Protein AF-A0A0T5ZJS7-F1 (afdb_monomer)

pLDDT: mean 77.64, std 14.44, range [42.09, 94.62]

Foldseek 3Di:
DLLVCCVVFLVHKDKDKWFKAWDPDQDQPPDDDQRPWQKPVRLLGSRHRFIWTAHPPDDVVVGIDTAGEDPVPVPPDHVCQYDDPVQGFIKIWIWGAQPVRLCVMDTDDDPVPDDGDDRVVSSSSSSSGIYTHDIDGPGGD

Radius of gyration: 15.37 Å; Cα contacts (8 Å, |Δi|>4): 274; chains: 1; bounding box: 38×27×43 Å

Solvent-accessible surface area (backbone atoms only — not comparable to full-atom values): 8070 Å² total; per-residue (Å²): 111,49,64,58,48,24,75,74,38,35,90,43,80,47,75,49,70,27,29,34,26,34,65,97,51,81,55,51,67,92,62,81,86,66,78,83,48,54,34,36,60,62,74,70,29,68,72,37,74,47,45,28,38,24,57,77,86,58,60,68,76,87,51,51,46,73,40,35,61,38,73,89,59,62,80,81,58,62,88,80,29,57,55,59,86,92,63,38,30,32,2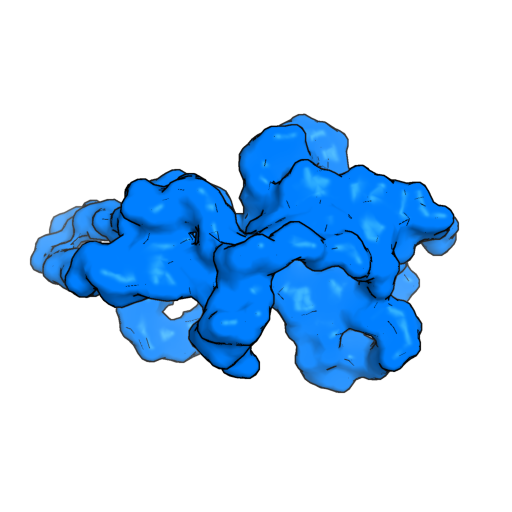5,38,36,32,27,25,26,44,45,78,68,19,78,67,28,35,62,45,75,54,95,86,70,60,81,59,75,58,61,71,58,41,22,51,55,46,19,30,39,40,32,34,73,46,79,41,84,72,46,79,130

Nearest PDB structures (foldseek):
  3fm2-assembly1_A  TM=1.576E-01  e=4.124E+00  Trichormus variabilis ATCC 29413

Mean predicted aligned error: 8.03 Å

Structure (mmCIF, N/CA/C/O backbone):
data_AF-A0A0T5ZJS7-F1
#
_entry.id   AF-A0A0T5ZJS7-F1
#
loop_
_atom_site.group_PDB
_atom_site.id
_atom_site.type_symbol
_atom_site.label_atom_id
_atom_site.label_alt_id
_atom_site.label_comp_id
_atom_site.label_asym_id
_atom_site.label_entity_id
_atom_site.label_seq_id
_atom_site.pdbx_PDB_ins_code
_atom_site.Cartn_x
_atom_site.Cartn_y
_atom_site.Cartn_z
_atom_site.occupancy
_atom_site.B_iso_or_equiv
_atom_site.auth_seq_id
_atom_site.auth_comp_id
_atom_site.auth_asym_id
_atom_site.auth_atom_id
_atom_site.pdbx_PDB_model_num
ATOM 1 N N . ASP A 1 1 ? -8.955 8.144 -8.760 1.00 75.81 1 ASP A N 1
ATOM 2 C CA . ASP A 1 1 ? -9.884 7.997 -7.622 1.00 75.81 1 ASP A CA 1
ATOM 3 C C . ASP A 1 1 ? -9.682 6.609 -7.009 1.00 75.81 1 ASP A C 1
ATOM 5 O O . ASP A 1 1 ? -9.863 5.628 -7.730 1.00 75.81 1 ASP A O 1
ATOM 9 N N . PRO A 1 2 ? -9.259 6.509 -5.737 1.00 78.62 2 PRO A N 1
ATOM 10 C CA . PRO A 1 2 ? -9.005 5.232 -5.066 1.00 78.62 2 PRO A CA 1
ATOM 11 C C . PRO A 1 2 ? -10.271 4.385 -4.842 1.00 78.62 2 PRO A C 1
ATOM 13 O O . PRO A 1 2 ? -10.197 3.160 -4.879 1.00 78.62 2 PRO A O 1
ATOM 16 N N . HIS A 1 3 ? -11.453 4.992 -4.682 1.00 84.31 3 HIS A N 1
ATOM 17 C CA . HIS A 1 3 ? -12.703 4.238 -4.541 1.00 84.31 3 HIS A CA 1
ATOM 18 C C . HIS A 1 3 ? -13.140 3.613 -5.866 1.00 84.31 3 HIS A C 1
ATOM 20 O O . HIS A 1 3 ? -13.641 2.488 -5.882 1.00 84.31 3 HIS A O 1
ATOM 26 N N . LEU A 1 4 ? -12.912 4.311 -6.983 1.00 86.88 4 LEU A N 1
ATOM 27 C CA . LEU A 1 4 ? -13.129 3.738 -8.312 1.00 86.88 4 LEU A CA 1
ATOM 28 C C . LEU A 1 4 ? -12.169 2.568 -8.563 1.00 86.88 4 LEU A C 1
ATOM 30 O O . LEU A 1 4 ? -12.593 1.521 -9.045 1.00 86.88 4 LEU A O 1
ATOM 34 N N . ALA A 1 5 ? -10.894 2.718 -8.192 1.00 85.88 5 ALA A N 1
ATOM 35 C CA . ALA A 1 5 ? -9.909 1.649 -8.320 1.00 85.88 5 ALA A CA 1
ATOM 36 C C . ALA A 1 5 ? -10.280 0.418 -7.474 1.00 85.88 5 ALA A C 1
ATOM 38 O O . ALA A 1 5 ? -10.218 -0.699 -7.982 1.00 85.88 5 ALA A O 1
ATOM 39 N N . LEU A 1 6 ? -10.758 0.621 -6.241 1.00 89.19 6 LEU A N 1
ATOM 40 C CA . LEU A 1 6 ? -11.313 -0.439 -5.395 1.00 89.19 6 LEU A CA 1
ATOM 41 C C . LEU A 1 6 ? -12.515 -1.132 -6.050 1.00 89.19 6 LEU A C 1
ATOM 43 O O . LEU A 1 6 ? -12.579 -2.358 -6.064 1.00 89.19 6 LEU A O 1
ATOM 47 N N . ALA A 1 7 ? -13.466 -0.374 -6.597 1.00 91.88 7 ALA A N 1
ATOM 48 C CA . ALA A 1 7 ? -14.650 -0.950 -7.232 1.00 91.88 7 ALA A CA 1
ATOM 49 C C . ALA A 1 7 ? -14.299 -1.803 -8.465 1.00 91.88 7 ALA A C 1
ATOM 51 O O . ALA A 1 7 ? -14.938 -2.827 -8.699 1.00 91.88 7 ALA A O 1
ATOM 52 N N . CYS A 1 8 ? -13.284 -1.398 -9.233 1.00 91.62 8 CYS A N 1
ATOM 53 C CA . CYS A 1 8 ? -12.851 -2.114 -10.433 1.00 91.62 8 CYS A CA 1
ATOM 54 C C . CYS A 1 8 ? -11.921 -3.299 -10.129 1.00 91.62 8 CYS A C 1
ATOM 56 O O . CYS A 1 8 ? -12.055 -4.346 -10.755 1.00 91.62 8 CYS A O 1
ATOM 58 N N . ASN A 1 9 ? -10.987 -3.138 -9.185 1.00 92.50 9 ASN A N 1
ATOM 59 C CA . ASN A 1 9 ? -9.849 -4.047 -8.996 1.00 92.50 9 ASN A CA 1
ATOM 60 C C . ASN A 1 9 ? -9.762 -4.668 -7.592 1.00 92.50 9 ASN A C 1
ATOM 62 O O . ASN A 1 9 ? -8.831 -5.415 -7.319 1.00 92.50 9 ASN A O 1
ATOM 66 N N . GLY A 1 10 ? -10.718 -4.418 -6.693 1.00 89.88 10 GLY A N 1
ATOM 67 C CA . GLY A 1 10 ? -10.699 -4.920 -5.307 1.00 89.88 10 GLY A CA 1
ATOM 68 C C . GLY A 1 10 ? -10.738 -6.443 -5.141 1.00 89.88 10 GLY A C 1
ATOM 69 O O . GLY A 1 10 ? -10.697 -6.944 -4.026 1.00 89.88 10 GLY A O 1
ATOM 70 N N . HIS A 1 11 ? -10.854 -7.201 -6.227 1.00 89.38 11 HIS A N 1
ATOM 71 C CA . HIS A 1 11 ? -10.859 -8.665 -6.211 1.00 89.38 11 HIS A CA 1
ATOM 72 C C . HIS A 1 11 ? -9.657 -9.267 -6.940 1.00 89.38 11 HIS A C 1
ATOM 74 O O . HIS A 1 11 ? -9.651 -10.467 -7.211 1.00 89.38 11 HIS A O 1
ATOM 80 N N . GLN A 1 12 ? -8.681 -8.440 -7.311 1.00 92.81 12 GLN A N 1
ATOM 81 C CA . GLN A 1 12 ? -7.547 -8.840 -8.126 1.00 92.81 12 GLN A CA 1
ATOM 82 C C . GLN A 1 12 ? -6.243 -8.441 -7.452 1.00 92.81 12 GLN A C 1
ATOM 84 O O . GLN A 1 12 ? -6.090 -7.324 -6.957 1.00 92.81 12 GLN A O 1
ATOM 89 N N . GLU A 1 13 ? -5.298 -9.369 -7.490 1.00 94.38 13 GLU A N 1
ATOM 90 C CA . GLU A 1 13 ? -3.894 -9.066 -7.282 1.00 94.38 13 GLU A CA 1
ATOM 91 C C . GLU A 1 13 ? -3.314 -8.538 -8.600 1.00 94.38 13 GLU A C 1
ATOM 93 O O . GLU A 1 13 ? -3.619 -9.047 -9.682 1.00 94.38 13 GLU A O 1
ATOM 98 N N . ILE A 1 14 ? -2.533 -7.468 -8.507 1.00 93.44 14 ILE A N 1
ATOM 99 C CA . ILE A 1 14 ? -1.962 -6.742 -9.635 1.00 93.44 14 ILE A CA 1
ATOM 100 C C . ILE A 1 14 ? -0.445 -6.801 -9.506 1.00 93.44 14 ILE A C 1
ATOM 102 O O . ILE A 1 14 ? 0.111 -6.375 -8.492 1.00 93.44 14 ILE A O 1
ATOM 106 N N . THR A 1 15 ? 0.208 -7.266 -10.568 1.00 92.94 15 THR A N 1
ATOM 107 C CA . THR A 1 15 ? 1.662 -7.199 -10.728 1.00 92.94 15 THR A CA 1
ATOM 108 C C . THR A 1 15 ? 2.006 -6.141 -11.769 1.00 92.94 15 THR A C 1
ATOM 110 O O . THR A 1 15 ? 1.415 -6.119 -12.851 1.00 92.94 15 THR A O 1
ATOM 113 N N . LEU A 1 16 ? 2.943 -5.252 -11.445 1.00 90.06 16 LEU A N 1
ATOM 114 C CA . LEU A 1 16 ? 3.396 -4.196 -12.348 1.00 90.06 16 LEU A CA 1
ATOM 115 C C . LEU A 1 16 ? 4.877 -3.883 -12.143 1.00 90.06 16 LEU A C 1
ATOM 117 O O . LEU A 1 16 ? 5.393 -3.971 -11.031 1.00 90.06 16 LEU A O 1
ATOM 121 N N . THR A 1 17 ? 5.544 -3.472 -13.219 1.00 90.38 17 THR A N 1
ATOM 122 C CA . THR A 1 17 ? 6.894 -2.907 -13.157 1.00 90.38 17 THR A CA 1
ATOM 123 C C . THR A 1 17 ? 6.798 -1.388 -13.052 1.00 90.38 17 THR A C 1
ATOM 125 O O . THR A 1 17 ? 6.125 -0.747 -13.861 1.00 90.38 17 THR A O 1
ATOM 128 N N . ALA A 1 18 ? 7.452 -0.810 -12.052 1.00 88.50 18 ALA A N 1
ATOM 129 C CA . ALA A 1 18 ? 7.425 0.619 -11.759 1.00 88.50 18 ALA A CA 1
ATOM 130 C C . ALA A 1 18 ? 8.733 1.058 -11.102 1.00 88.50 18 ALA A C 1
ATOM 132 O O . ALA A 1 18 ? 9.529 0.231 -10.658 1.00 88.50 18 ALA A O 1
ATOM 133 N N . ARG A 1 19 ? 8.944 2.370 -11.008 1.00 86.69 19 ARG A N 1
ATOM 134 C CA . ARG A 1 19 ? 9.978 2.907 -10.123 1.00 86.69 19 ARG A CA 1
ATOM 135 C C . ARG A 1 19 ? 9.394 3.089 -8.732 1.00 86.69 19 ARG A C 1
ATOM 137 O O . ARG A 1 19 ? 8.312 3.661 -8.598 1.00 86.69 19 ARG A O 1
ATOM 144 N N . LEU A 1 20 ? 10.112 2.604 -7.729 1.00 85.62 20 LEU A N 1
ATOM 145 C CA . LEU A 1 20 ? 9.783 2.723 -6.317 1.00 85.62 20 LEU A CA 1
ATOM 146 C C . LEU A 1 20 ? 10.762 3.680 -5.654 1.00 85.62 20 LEU A C 1
ATOM 148 O O . LEU A 1 20 ? 11.976 3.489 -5.734 1.00 85.62 20 LEU A O 1
ATOM 152 N N . GLY A 1 21 ? 10.214 4.657 -4.947 1.00 81.12 21 GLY A N 1
ATOM 153 C CA . GLY A 1 21 ? 10.994 5.501 -4.061 1.00 81.12 21 GLY A CA 1
ATOM 154 C C . GLY A 1 21 ? 10.190 5.965 -2.863 1.00 81.12 21 GLY A C 1
ATOM 155 O O . GLY A 1 21 ? 8.966 5.827 -2.811 1.00 81.12 21 GLY A O 1
ATOM 156 N N . VAL A 1 22 ? 10.897 6.492 -1.874 1.00 75.94 22 VAL A N 1
ATOM 157 C CA . VAL A 1 22 ? 10.302 7.131 -0.702 1.00 75.94 22 VAL A CA 1
ATOM 158 C C . VAL A 1 22 ? 10.588 8.620 -0.817 1.00 75.94 22 VAL A C 1
ATOM 160 O O . VAL A 1 22 ? 11.745 9.009 -0.932 1.00 75.94 22 VAL A O 1
ATOM 163 N N . ASP A 1 23 ? 9.536 9.435 -0.836 1.00 66.25 23 ASP A N 1
ATOM 164 C CA . ASP A 1 23 ? 9.688 10.889 -0.784 1.00 66.25 23 ASP A CA 1
ATOM 165 C C . ASP A 1 23 ? 10.193 11.291 0.612 1.00 66.25 23 ASP A C 1
ATOM 167 O O . ASP A 1 23 ? 9.701 10.778 1.626 1.00 66.25 23 ASP A O 1
ATOM 171 N N . ASP A 1 24 ? 11.182 12.182 0.667 1.00 55.38 24 ASP A N 1
ATOM 172 C CA . ASP A 1 24 ? 11.798 12.643 1.912 1.00 55.38 24 ASP A CA 1
ATOM 173 C C . ASP A 1 24 ? 10.851 13.628 2.616 1.00 55.38 24 ASP A C 1
ATOM 175 O O . ASP A 1 24 ? 10.960 14.851 2.522 1.00 55.38 24 ASP A O 1
ATOM 179 N N . GLY A 1 25 ? 9.878 13.088 3.349 1.00 55.69 25 GLY A N 1
ATOM 180 C CA . GLY A 1 25 ? 8.955 13.883 4.146 1.00 55.69 25 GLY A CA 1
ATOM 181 C C . GLY A 1 25 ? 7.837 13.062 4.773 1.00 55.69 25 GLY A C 1
ATOM 182 O O . GLY A 1 25 ? 7.352 12.080 4.212 1.00 55.69 25 GLY A O 1
ATOM 183 N N . LEU A 1 26 ? 7.383 13.481 5.956 1.00 55.72 26 LEU A N 1
ATOM 184 C CA . LEU A 1 26 ? 6.110 13.011 6.491 1.00 55.72 26 LEU A CA 1
ATOM 185 C C . LEU A 1 26 ? 4.998 13.620 5.627 1.00 55.72 26 LEU A C 1
ATOM 187 O O . LEU A 1 26 ? 4.670 14.796 5.776 1.00 55.72 26 LEU A O 1
ATOM 191 N N . VAL A 1 27 ? 4.446 12.840 4.699 1.00 59.97 27 VAL A N 1
ATOM 192 C CA . VAL A 1 27 ? 3.392 13.329 3.808 1.00 59.97 27 VAL A CA 1
ATOM 193 C C . VAL A 1 27 ? 2.031 12.958 4.370 1.00 59.97 27 VAL A C 1
ATOM 195 O O . VAL A 1 27 ? 1.525 11.859 4.151 1.00 59.97 27 VAL A O 1
ATOM 198 N N . CYS A 1 28 ? 1.416 13.903 5.072 1.00 61.72 28 CYS A N 1
ATOM 199 C CA . CYS A 1 28 ? 0.047 13.766 5.557 1.00 61.72 28 CYS A CA 1
ATOM 200 C C . CYS A 1 28 ? -0.860 14.533 4.581 1.00 61.72 28 CYS A C 1
ATOM 202 O O . CYS A 1 28 ? -0.583 15.694 4.291 1.00 61.72 28 CYS A O 1
ATOM 204 N N . PRO A 1 29 ? -1.892 13.908 3.986 1.00 56.66 29 PRO A N 1
ATOM 205 C CA . PRO A 1 29 ? -2.707 14.569 2.970 1.00 56.66 29 PRO A CA 1
ATOM 206 C C . PRO A 1 29 ? -3.404 15.804 3.552 1.00 56.66 29 PRO A C 1
ATOM 208 O O . PRO A 1 29 ? -4.265 15.640 4.403 1.00 56.66 29 PRO A O 1
ATOM 211 N N . ASP A 1 30 ? -3.117 17.008 3.043 1.00 48.53 30 ASP A N 1
ATOM 212 C CA . ASP A 1 30 ? -3.622 18.313 3.537 1.00 48.53 30 ASP A CA 1
ATOM 213 C C . ASP A 1 30 ? -5.160 18.468 3.576 1.00 48.53 30 ASP A C 1
ATOM 215 O O . ASP A 1 30 ? -5.692 19.505 3.974 1.00 48.53 30 ASP A O 1
ATOM 219 N N . SER A 1 31 ? -5.908 17.459 3.126 1.00 42.59 31 SER A N 1
ATOM 220 C CA . SER A 1 31 ? -7.365 17.485 3.039 1.00 42.59 31 SER A CA 1
ATOM 221 C C . SER A 1 31 ? -8.016 16.846 4.279 1.00 42.59 31 SER A C 1
ATOM 223 O O . SER A 1 31 ? -7.938 15.625 4.449 1.00 42.59 31 SER A O 1
ATOM 225 N N . PRO A 1 32 ? -8.711 17.622 5.136 1.00 42.09 32 PRO A N 1
ATOM 226 C CA . PRO A 1 32 ? -9.545 17.072 6.208 1.00 42.09 32 PRO A CA 1
ATOM 227 C C . PRO A 1 32 ? -10.668 16.189 5.623 1.00 42.09 32 PRO A C 1
ATOM 229 O O . PRO A 1 32 ? -11.113 16.450 4.501 1.00 42.09 32 PRO A O 1
ATOM 232 N N . PRO A 1 33 ? -11.148 15.148 6.347 1.00 46.22 33 PRO A N 1
ATOM 233 C CA . PRO A 1 33 ? -11.278 15.105 7.812 1.00 46.22 33 PRO A CA 1
ATOM 234 C C . PRO A 1 33 ? -10.489 13.992 8.534 1.00 46.22 33 PRO A C 1
ATOM 236 O O . PRO A 1 33 ? -10.726 13.751 9.714 1.00 46.22 33 PRO A O 1
ATOM 239 N N . LEU A 1 34 ? -9.594 13.272 7.853 1.00 51.97 34 LEU A N 1
ATOM 240 C CA . LEU A 1 34 ? -8.996 12.038 8.395 1.00 51.97 34 LEU A CA 1
ATOM 241 C C . LEU A 1 34 ? -7.589 12.203 8.997 1.00 51.97 34 LEU A C 1
ATOM 243 O O . LEU A 1 34 ? -7.048 11.229 9.511 1.00 51.97 34 LEU A O 1
ATOM 247 N N . LEU A 1 35 ? -7.027 13.415 8.951 1.00 53.88 35 LEU A N 1
ATOM 248 C CA . LEU A 1 35 ? -5.658 13.742 9.376 1.00 53.88 35 LEU A CA 1
ATOM 249 C C . LEU A 1 35 ? -5.381 13.600 10.880 1.00 53.88 35 LEU A C 1
ATOM 251 O O . LEU A 1 35 ? -4.220 13.539 11.263 1.00 53.88 35 LEU A O 1
ATOM 255 N N . LEU A 1 36 ? -6.413 13.589 11.724 1.00 59.56 36 LEU A N 1
ATOM 256 C CA . LEU A 1 36 ? -6.236 13.578 13.181 1.00 59.56 36 LEU A CA 1
ATOM 257 C C . LEU A 1 36 ? -6.262 12.180 13.792 1.00 59.56 36 LEU A C 1
ATOM 259 O O . LEU A 1 36 ? -6.044 12.044 14.986 1.00 59.56 36 LEU A O 1
ATOM 263 N N . TRP A 1 37 ? -6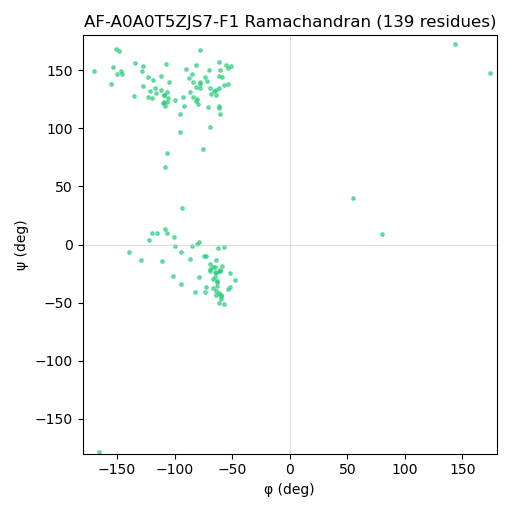.558 11.149 13.004 1.00 73.44 37 TRP A N 1
ATOM 264 C CA . TRP A 1 37 ? -6.854 9.834 13.550 1.00 73.44 37 TRP A CA 1
ATOM 265 C C . TRP A 1 37 ? -5.702 8.877 13.308 1.00 73.44 37 TRP A C 1
ATOM 267 O O . TRP A 1 37 ? -5.350 8.605 12.165 1.00 73.44 37 TRP A O 1
ATOM 277 N N . THR A 1 38 ? -5.164 8.304 14.379 1.00 81.12 38 THR A N 1
ATOM 278 C CA . THR A 1 38 ? -4.275 7.143 14.266 1.00 81.12 38 THR A CA 1
ATOM 279 C C . THR A 1 38 ? -5.097 5.908 13.884 1.00 81.12 38 THR A C 1
ATOM 281 O O . THR A 1 38 ? -6.183 5.698 14.428 1.00 81.12 38 THR A O 1
ATOM 284 N N . TYR A 1 39 ? -4.592 5.037 13.007 1.00 85.25 39 TYR A N 1
ATOM 285 C CA . TYR A 1 39 ? -5.315 3.824 12.591 1.00 85.25 39 TYR A CA 1
ATOM 286 C C . TYR A 1 39 ? -4.707 2.549 13.180 1.00 85.25 39 TYR A C 1
ATOM 288 O O . TYR A 1 39 ? -3.531 2.482 13.533 1.00 85.25 39 TYR A O 1
ATOM 296 N N . GLU A 1 40 ? -5.528 1.507 13.289 1.00 88.12 40 GLU A N 1
ATOM 297 C CA . GLU A 1 40 ? -5.075 0.139 13.500 1.00 88.12 40 GLU A CA 1
ATOM 298 C C . GLU A 1 40 ? -5.550 -0.777 12.370 1.00 88.12 40 GLU A C 1
ATOM 300 O O . GLU A 1 40 ? -6.749 -0.773 12.096 1.00 88.12 40 GLU A O 1
ATOM 305 N N . PRO A 1 41 ? -4.668 -1.614 11.791 1.00 87.56 41 PRO A N 1
ATOM 306 C CA . PRO A 1 41 ? -3.239 -1.683 12.105 1.00 87.56 41 PRO A CA 1
ATOM 307 C C . PRO A 1 41 ? -2.481 -0.431 11.616 1.00 87.56 41 PRO A C 1
ATOM 309 O O . PRO A 1 41 ? -2.894 0.217 10.659 1.00 87.56 41 PRO A O 1
ATOM 312 N N . SER A 1 42 ? -1.398 -0.068 12.311 1.00 85.44 42 SER A N 1
ATOM 313 C CA . SER A 1 42 ? -0.730 1.242 12.174 1.00 85.44 42 SER A CA 1
ATOM 314 C C . SER A 1 42 ? -0.100 1.502 10.809 1.00 85.44 42 SER A C 1
ATOM 316 O O . SER A 1 42 ? 0.121 2.646 10.446 1.00 85.44 42 SER A O 1
ATOM 318 N N . TRP A 1 43 ? 0.160 0.468 10.019 1.00 82.44 43 TRP A N 1
ATOM 319 C CA . TRP A 1 43 ? 0.687 0.623 8.664 1.00 82.44 43 TRP A CA 1
ATOM 320 C C . TRP A 1 43 ? -0.363 1.156 7.662 1.00 82.44 43 TRP A C 1
ATOM 322 O O . TRP A 1 43 ? 0.003 1.580 6.569 1.00 82.44 43 TRP A O 1
ATOM 332 N N . PHE A 1 44 ? -1.653 1.236 8.036 1.00 85.50 44 PHE A N 1
ATOM 333 C CA . PHE A 1 44 ? -2.689 1.981 7.291 1.00 85.50 44 PHE A CA 1
ATOM 334 C C . PHE A 1 44 ? -2.750 3.481 7.636 1.00 85.50 44 PHE A C 1
ATOM 336 O O . PHE A 1 44 ? -3.572 4.200 7.062 1.00 85.50 44 PHE A O 1
ATOM 343 N N . ASP A 1 45 ? -1.913 3.970 8.556 1.00 77.88 45 ASP A N 1
ATOM 344 C CA . ASP A 1 45 ? -1.971 5.352 9.036 1.00 77.88 45 ASP A CA 1
ATOM 345 C C . ASP A 1 45 ? -1.719 6.370 7.903 1.00 77.88 45 ASP A C 1
ATOM 347 O O . ASP A 1 45 ? -0.658 6.341 7.278 1.00 77.88 45 ASP A O 1
ATOM 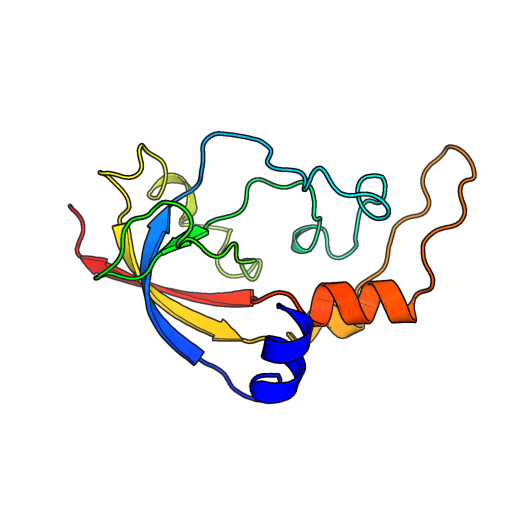351 N N . PRO A 1 46 ? -2.666 7.270 7.574 1.00 66.56 46 PRO A N 1
ATOM 352 C CA . PRO A 1 46 ? -2.526 8.254 6.499 1.00 66.56 46 PRO A CA 1
ATOM 353 C C . PRO A 1 46 ? -1.329 9.193 6.670 1.00 66.56 46 PRO A C 1
ATOM 355 O O . PRO A 1 46 ? -0.926 9.794 5.678 1.00 66.56 46 PRO A O 1
ATOM 358 N N . CYS A 1 47 ? -0.776 9.315 7.877 1.00 67.62 47 CYS A N 1
ATOM 359 C CA . CYS A 1 47 ? 0.341 10.188 8.206 1.00 67.62 47 CYS A CA 1
ATOM 360 C C . CYS A 1 47 ? 1.607 9.348 8.455 1.00 67.62 47 CYS A C 1
ATOM 362 O O . CYS A 1 47 ? 2.120 9.252 9.569 1.00 67.62 47 CYS A O 1
ATOM 364 N N . SER A 1 48 ? 2.111 8.707 7.398 1.00 65.69 48 SER A N 1
ATOM 365 C CA . SER A 1 48 ? 3.337 7.903 7.430 1.00 65.69 48 SER A CA 1
ATOM 366 C C . SER A 1 48 ? 4.232 8.223 6.234 1.00 65.69 48 SER A C 1
ATOM 368 O O . SER A 1 48 ? 3.752 8.667 5.192 1.00 65.69 48 SER A O 1
ATOM 370 N N . MET A 1 49 ? 5.535 7.963 6.357 1.00 64.62 49 MET A N 1
ATOM 371 C CA . MET A 1 49 ? 6.406 7.883 5.182 1.00 64.62 49 MET A CA 1
ATOM 372 C C . MET A 1 49 ? 5.892 6.754 4.294 1.00 64.62 49 MET A C 1
ATOM 374 O O . MET A 1 49 ? 5.906 5.592 4.702 1.00 64.62 49 MET A O 1
ATOM 378 N N . LEU A 1 50 ? 5.377 7.105 3.117 1.00 74.75 50 LEU A N 1
ATOM 379 C CA . LEU A 1 50 ? 4.807 6.141 2.190 1.00 74.75 50 LEU A CA 1
ATOM 380 C C . LEU A 1 50 ? 5.697 5.978 0.970 1.00 74.75 50 LEU A C 1
ATOM 382 O O . LEU A 1 50 ? 6.003 6.978 0.314 1.00 74.75 50 LEU A O 1
ATOM 386 N N . PRO A 1 51 ? 6.057 4.735 0.611 1.00 81.19 51 PRO A N 1
ATOM 387 C CA . PRO A 1 51 ? 6.612 4.489 -0.700 1.00 81.19 51 PRO A CA 1
ATOM 388 C C . PRO A 1 51 ? 5.623 4.929 -1.778 1.00 81.19 51 PRO A C 1
ATOM 390 O O . PRO A 1 51 ? 4.398 4.797 -1.658 1.00 81.19 51 PRO A O 1
ATOM 393 N N . SER A 1 52 ? 6.190 5.447 -2.852 1.00 84.19 52 SER A N 1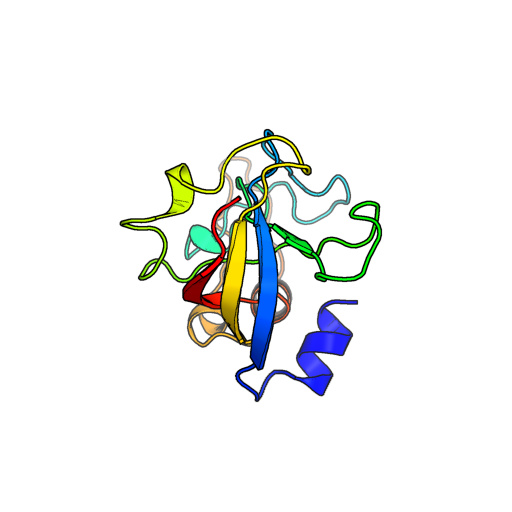
ATOM 394 C CA . SER A 1 52 ? 5.477 5.874 -4.038 1.00 84.19 52 SER A CA 1
ATOM 395 C C . SER A 1 52 ? 5.947 5.057 -5.226 1.00 84.19 52 SER A C 1
ATOM 397 O O . SER A 1 52 ? 7.126 4.729 -5.356 1.00 84.19 52 SER A O 1
ATOM 399 N N . LEU A 1 53 ? 4.997 4.724 -6.091 1.00 84.88 53 LEU A N 1
ATOM 400 C CA . LEU A 1 53 ? 5.247 4.056 -7.354 1.00 84.88 53 LEU A CA 1
ATOM 401 C C . LEU A 1 53 ? 4.949 5.021 -8.490 1.00 84.88 53 LEU A C 1
ATOM 403 O O . LEU A 1 53 ? 3.893 5.652 -8.504 1.00 84.88 53 LEU A O 1
ATOM 407 N N . THR A 1 54 ? 5.851 5.108 -9.459 1.00 84.75 54 THR A N 1
ATOM 408 C CA . THR A 1 54 ? 5.619 5.846 -10.705 1.00 84.75 54 THR A CA 1
ATOM 409 C C . THR A 1 54 ? 5.808 4.921 -11.912 1.00 84.75 54 THR A C 1
ATOM 411 O O . THR A 1 54 ? 6.662 4.025 -11.860 1.00 84.75 54 THR A O 1
ATOM 414 N N . PRO A 1 55 ? 5.015 5.079 -12.990 1.00 81.25 55 PRO A N 1
ATOM 415 C CA . PRO A 1 55 ? 5.237 4.358 -14.240 1.00 81.25 55 PRO A CA 1
ATOM 416 C C . PRO A 1 55 ? 6.670 4.531 -14.762 1.00 81.25 55 PRO A C 1
ATOM 418 O O . PRO A 1 55 ? 7.307 5.555 -14.529 1.00 81.25 55 PRO A O 1
ATOM 421 N N . LEU A 1 56 ? 7.166 3.540 -15.509 1.00 80.88 56 LEU A N 1
ATOM 422 C CA . LEU A 1 56 ? 8.479 3.630 -16.166 1.00 80.88 56 LEU A CA 1
ATOM 423 C C . LEU A 1 56 ? 8.513 4.741 -17.225 1.00 80.88 56 LEU A C 1
ATOM 425 O O . LEU A 1 56 ? 9.498 5.470 -17.329 1.00 80.88 56 LEU A O 1
ATOM 429 N N . ASP A 1 57 ? 7.412 4.865 -17.969 1.00 69.56 57 ASP A N 1
ATOM 430 C CA . ASP A 1 57 ? 7.209 5.835 -19.039 1.00 69.56 57 ASP A CA 1
ATOM 431 C C . ASP A 1 57 ? 6.241 6.930 -18.556 1.00 69.56 57 ASP A C 1
ATOM 433 O O . ASP A 1 57 ? 5.042 6.900 -18.844 1.00 69.56 57 ASP A O 1
ATOM 437 N N . GLY A 1 58 ? 6.730 7.883 -17.763 1.00 59.41 58 GLY A N 1
ATOM 438 C CA . GLY A 1 58 ? 5.918 9.002 -17.283 1.00 59.41 58 GLY A CA 1
ATOM 439 C C . GLY A 1 58 ? 6.748 10.083 -16.606 1.00 59.41 58 GLY A C 1
ATOM 440 O O . GLY A 1 58 ? 7.778 9.786 -16.000 1.00 59.41 58 GLY A O 1
ATOM 441 N N . ASP A 1 59 ? 6.295 11.337 -16.702 1.00 55.09 59 ASP A N 1
ATOM 442 C CA . ASP A 1 59 ? 6.819 12.385 -15.829 1.00 55.09 59 ASP A CA 1
ATOM 443 C C . ASP A 1 59 ? 6.438 12.031 -14.381 1.00 55.09 59 ASP A C 1
ATOM 445 O O . ASP A 1 59 ? 5.262 11.749 -14.109 1.00 55.09 59 ASP A O 1
ATOM 449 N N . PRO A 1 60 ? 7.402 12.021 -13.442 1.00 54.66 60 PRO A N 1
ATOM 450 C CA . PRO A 1 60 ? 7.126 11.695 -12.049 1.00 54.66 60 PRO A CA 1
ATOM 451 C C . PRO A 1 60 ? 6.132 12.674 -11.417 1.00 54.66 60 PRO A C 1
ATOM 453 O O . PRO A 1 60 ? 5.445 12.309 -10.473 1.00 54.66 60 PRO A O 1
ATOM 456 N N . ASP A 1 61 ? 5.983 13.879 -11.964 1.00 50.22 61 ASP A N 1
ATOM 457 C CA . ASP A 1 61 ? 5.021 14.876 -11.506 1.00 50.22 61 ASP A CA 1
ATOM 458 C C . ASP A 1 61 ? 3.870 15.044 -12.521 1.00 50.22 61 ASP A C 1
ATOM 460 O O . ASP A 1 61 ? 4.133 15.351 -13.686 1.00 50.22 61 ASP A O 1
ATOM 464 N N . PRO A 1 62 ? 2.586 14.854 -12.147 1.00 52.06 62 PRO A N 1
ATOM 465 C CA . PRO A 1 62 ? 2.044 14.380 -10.866 1.00 52.06 62 PRO A CA 1
ATOM 466 C C . PRO A 1 62 ? 1.799 12.851 -10.853 1.00 52.06 62 PRO A C 1
ATOM 468 O O . PRO A 1 62 ? 0.837 12.374 -10.250 1.00 52.06 62 PRO A O 1
ATOM 471 N N . GLY A 1 63 ? 2.606 12.079 -11.592 1.00 59.50 63 GLY A N 1
ATOM 472 C CA . GLY A 1 63 ? 2.335 10.694 -11.999 1.00 59.50 63 GLY A CA 1
ATOM 473 C C . GLY A 1 63 ? 2.567 9.584 -10.965 1.00 59.50 63 GLY A C 1
ATOM 474 O O . GLY A 1 63 ? 2.369 8.416 -11.306 1.00 59.50 63 GLY A O 1
ATOM 475 N N . TYR A 1 64 ? 2.963 9.897 -9.727 1.00 68.81 64 TYR A N 1
ATOM 476 C CA . TYR A 1 64 ? 3.191 8.877 -8.700 1.00 68.81 64 TYR A CA 1
ATOM 477 C C . TYR A 1 64 ? 1.919 8.529 -7.907 1.00 68.81 64 TYR A C 1
ATOM 479 O O . TYR A 1 64 ? 1.100 9.385 -7.569 1.00 68.81 64 TYR A O 1
ATOM 487 N N . PHE A 1 65 ? 1.760 7.250 -7.558 1.00 77.19 65 PHE A N 1
ATOM 488 C CA . PHE A 1 65 ? 0.709 6.774 -6.662 1.00 77.19 65 PHE A CA 1
ATOM 489 C C . PHE A 1 65 ? 1.313 6.190 -5.383 1.00 77.19 65 PHE A C 1
ATOM 491 O O . PHE A 1 65 ? 2.238 5.380 -5.417 1.00 77.19 65 PHE A O 1
ATOM 498 N N . ARG A 1 66 ? 0.793 6.629 -4.234 1.00 81.31 66 ARG A N 1
ATOM 499 C CA . ARG A 1 66 ? 1.257 6.187 -2.913 1.00 81.31 66 ARG A CA 1
ATOM 500 C C . ARG A 1 66 ? 0.698 4.811 -2.591 1.00 81.31 66 AR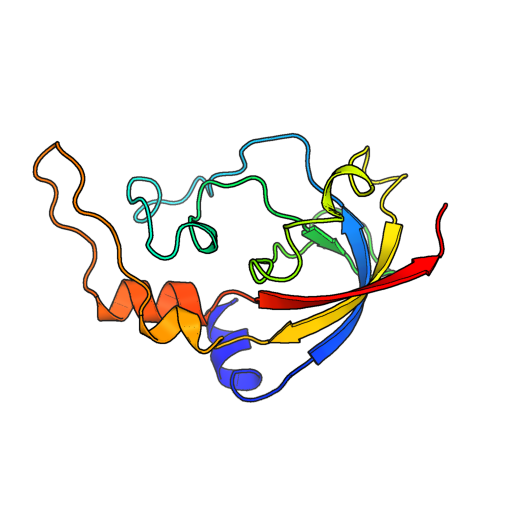G A C 1
ATOM 502 O O . ARG A 1 66 ? -0.486 4.555 -2.832 1.00 81.31 66 ARG A O 1
ATOM 509 N N . VAL A 1 67 ? 1.528 3.962 -1.997 1.00 87.12 67 VAL A N 1
ATOM 510 C CA . VAL A 1 67 ? 1.152 2.592 -1.636 1.00 87.12 67 VAL A CA 1
ATOM 511 C C . VAL A 1 67 ? 1.434 2.289 -0.181 1.00 87.12 67 VAL A C 1
ATOM 513 O O . VAL A 1 67 ? 2.312 2.882 0.437 1.00 87.12 67 VAL A O 1
ATOM 516 N N . ARG A 1 68 ? 0.677 1.340 0.363 1.00 87.69 68 ARG A N 1
ATOM 517 C CA . ARG A 1 68 ? 0.989 0.699 1.639 1.00 87.69 68 ARG A CA 1
ATOM 518 C C . ARG A 1 68 ? 1.843 -0.521 1.398 1.00 87.69 68 ARG A C 1
ATOM 520 O O . ARG A 1 68 ? 1.695 -1.166 0.365 1.00 87.69 68 ARG A O 1
ATOM 527 N N . LEU A 1 69 ? 2.675 -0.863 2.366 1.00 87.56 69 LEU A N 1
ATOM 528 C CA . LEU A 1 69 ? 3.366 -2.139 2.371 1.00 87.56 69 LEU A CA 1
ATOM 529 C C . LEU A 1 69 ? 2.704 -3.047 3.392 1.00 87.56 69 LEU A C 1
ATOM 531 O O . LEU A 1 69 ? 2.330 -2.610 4.478 1.00 87.56 69 LEU A O 1
ATOM 535 N N . ASP A 1 70 ? 2.557 -4.316 3.036 1.00 86.88 70 ASP A N 1
ATOM 536 C CA . ASP A 1 70 ? 2.293 -5.334 4.036 1.00 86.88 70 ASP A CA 1
ATOM 537 C C . ASP A 1 70 ? 3.485 -5.377 5.018 1.00 86.88 70 ASP A C 1
ATOM 539 O O . ASP A 1 70 ? 4.638 -5.382 4.568 1.00 86.88 70 ASP A O 1
ATOM 543 N N . PRO A 1 71 ? 3.253 -5.434 6.343 1.00 82.12 71 PRO A N 1
ATOM 544 C CA . PRO A 1 71 ? 4.319 -5.553 7.339 1.00 82.12 71 PRO A CA 1
ATOM 545 C C . PRO A 1 71 ? 5.311 -6.695 7.086 1.00 82.12 71 PRO A C 1
ATOM 547 O O . PRO A 1 71 ? 6.452 -6.621 7.539 1.00 82.12 71 PRO A O 1
ATOM 550 N N . ALA A 1 72 ? 4.909 -7.744 6.360 1.00 79.81 72 ALA A N 1
ATOM 551 C CA . ALA A 1 72 ? 5.806 -8.814 5.931 1.00 79.81 72 ALA A CA 1
ATOM 552 C C . ALA A 1 72 ? 6.950 -8.331 5.010 1.00 79.81 72 ALA A C 1
ATOM 554 O O . ALA A 1 72 ? 7.980 -8.996 4.940 1.00 79.81 72 ALA A O 1
ATOM 555 N N . ILE A 1 73 ? 6.792 -7.188 4.332 1.00 75.88 73 ILE A N 1
ATOM 556 C CA . ILE A 1 73 ? 7.764 -6.591 3.397 1.00 75.88 73 ILE A CA 1
ATOM 557 C C . ILE A 1 73 ? 8.562 -5.438 4.036 1.00 75.88 73 ILE A C 1
ATOM 559 O O . ILE A 1 73 ? 9.709 -5.190 3.653 1.00 75.88 73 ILE A O 1
ATOM 563 N N . GLU A 1 74 ? 7.998 -4.748 5.034 1.00 62.69 74 GLU A N 1
ATOM 564 C CA . GLU A 1 74 ? 8.634 -3.599 5.707 1.00 62.69 74 GLU A CA 1
ATOM 565 C C . GLU A 1 74 ? 9.918 -3.970 6.476 1.00 62.69 74 GLU A C 1
ATOM 567 O O . GLU A 1 74 ? 10.811 -3.136 6.624 1.00 62.69 74 GLU A O 1
ATOM 572 N N . GLY A 1 75 ? 10.034 -5.217 6.947 1.00 52.56 75 GLY A N 1
ATOM 573 C CA . GLY A 1 75 ? 11.074 -5.652 7.885 1.00 52.56 75 GLY A CA 1
ATOM 574 C C . GLY A 1 75 ? 12.51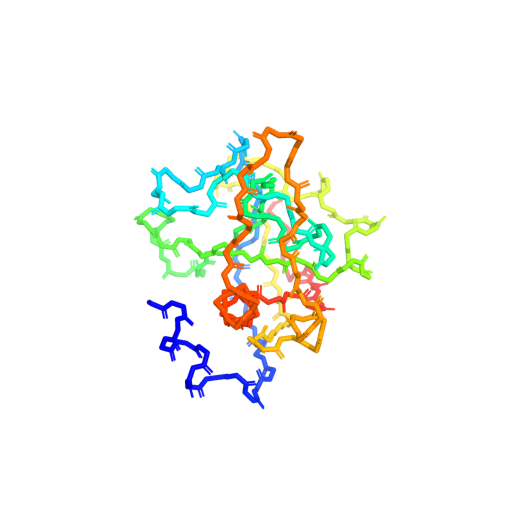5 -5.716 7.357 1.00 52.56 75 GLY A C 1
ATOM 575 O O . GLY A 1 75 ? 13.428 -5.754 8.180 1.00 52.56 75 GLY A O 1
ATOM 576 N N . GLU A 1 76 ? 12.749 -5.712 6.036 1.00 50.66 76 GLU A N 1
ATOM 577 C CA . GLU A 1 76 ? 14.098 -5.939 5.474 1.00 50.66 76 GLU A CA 1
ATOM 578 C C . GLU A 1 76 ? 14.603 -4.911 4.437 1.00 50.66 76 GLU A C 1
ATOM 580 O O . GLU A 1 76 ? 15.805 -4.901 4.176 1.00 50.66 76 GLU A O 1
ATOM 585 N N . THR A 1 77 ? 13.780 -4.020 3.855 1.00 54.84 77 THR A N 1
ATOM 586 C CA . THR A 1 77 ? 14.118 -3.561 2.479 1.00 54.84 77 THR A CA 1
ATOM 587 C C . THR A 1 77 ? 13.921 -2.084 2.122 1.00 54.84 77 THR A C 1
ATOM 589 O O . THR A 1 77 ? 14.332 -1.680 1.039 1.00 54.84 77 THR A O 1
ATOM 592 N N . LEU A 1 78 ? 13.335 -1.235 2.973 1.00 57.91 78 LEU A N 1
ATOM 593 C CA . LEU A 1 78 ? 12.977 0.129 2.538 1.00 57.91 78 LEU A CA 1
ATOM 594 C C . LEU A 1 78 ? 14.120 1.145 2.494 1.00 57.91 78 LEU A C 1
ATOM 596 O O . LEU A 1 78 ? 14.078 2.072 1.689 1.00 57.91 78 LEU A O 1
ATOM 600 N N . SER A 1 79 ? 15.153 0.971 3.318 1.00 56.09 79 SER A N 1
ATOM 601 C CA . SER A 1 79 ? 16.306 1.882 3.364 1.00 56.09 79 SER A CA 1
ATOM 602 C C . SER A 1 79 ? 17.117 1.907 2.064 1.00 56.09 79 SER A C 1
ATOM 604 O O . SER A 1 79 ? 17.929 2.808 1.874 1.00 56.09 79 SER A O 1
ATOM 606 N N . VAL A 1 80 ? 16.889 0.942 1.170 1.00 58.75 80 VAL A N 1
ATOM 607 C CA . VAL A 1 80 ? 17.549 0.827 -0.138 1.00 58.75 80 VAL A CA 1
ATOM 608 C C . VAL A 1 80 ? 16.835 1.642 -1.228 1.00 58.75 80 VAL A C 1
ATOM 610 O O . VAL A 1 80 ? 17.392 1.829 -2.302 1.00 58.75 80 VAL A O 1
ATOM 613 N N . PHE A 1 81 ? 15.612 2.126 -0.971 1.00 66.62 81 PHE A N 1
ATOM 614 C CA . PHE A 1 81 ? 14.765 2.817 -1.956 1.00 66.62 81 PHE A CA 1
ATOM 615 C C . PHE A 1 81 ? 14.637 4.334 -1.705 1.00 66.62 81 PHE A C 1
ATOM 617 O O . PHE A 1 81 ? 13.750 4.977 -2.262 1.00 66.62 81 PHE A O 1
ATOM 624 N N . GLY A 1 82 ? 15.477 4.910 -0.838 1.00 56.34 82 GLY A N 1
ATOM 625 C CA . GLY A 1 82 ? 15.495 6.352 -0.564 1.00 56.34 82 GLY A CA 1
ATOM 626 C C . GLY A 1 82 ? 16.351 7.136 -1.565 1.00 56.34 82 GLY A C 1
ATOM 627 O O . GLY A 1 82 ? 17.379 6.635 -2.020 1.00 56.34 82 GLY A O 1
ATOM 628 N N . GLY A 1 83 ? 15.949 8.370 -1.877 1.00 59.78 83 GLY A N 1
ATOM 629 C CA . GLY A 1 83 ? 16.713 9.300 -2.715 1.00 59.78 83 GLY A CA 1
ATOM 630 C C . GLY A 1 83 ? 15.843 10.177 -3.619 1.00 59.78 83 GLY A C 1
ATOM 631 O O . GLY A 1 83 ? 14.632 9.974 -3.729 1.00 59.78 83 GLY A O 1
ATOM 632 N N . ASP A 1 84 ? 16.482 11.142 -4.290 1.00 64.00 84 ASP A N 1
ATOM 633 C CA . ASP A 1 84 ? 15.849 11.986 -5.313 1.00 64.00 84 ASP A CA 1
ATOM 634 C C . ASP A 1 84 ? 15.116 11.137 -6.370 1.00 64.00 84 ASP A C 1
ATOM 636 O O . ASP A 1 84 ? 15.515 10.005 -6.645 1.00 64.00 84 ASP A O 1
ATOM 640 N N . LEU A 1 85 ? 14.082 11.698 -7.014 1.00 64.88 85 LEU A N 1
ATOM 641 C CA . LEU A 1 85 ? 13.291 11.041 -8.077 1.00 64.88 85 LEU A CA 1
ATOM 642 C C . LEU A 1 85 ? 14.143 10.356 -9.163 1.00 64.88 85 LEU A C 1
ATOM 644 O O . LEU A 1 85 ? 13.723 9.359 -9.752 1.00 64.88 85 LEU A O 1
ATOM 648 N N . GLU A 1 86 ? 15.336 10.888 -9.429 1.00 65.94 86 GLU A N 1
ATOM 649 C CA . GLU A 1 86 ? 16.297 10.361 -10.406 1.00 65.94 86 GLU A CA 1
ATOM 650 C C . GLU A 1 86 ? 16.930 9.022 -9.982 1.00 65.94 86 GLU A C 1
ATOM 652 O O . GLU A 1 86 ? 17.386 8.270 -10.839 1.00 65.94 86 GLU A O 1
ATOM 657 N N . ASN A 1 87 ? 16.908 8.698 -8.687 1.00 71.88 87 ASN A N 1
ATOM 658 C CA . ASN A 1 87 ? 17.531 7.514 -8.087 1.00 71.88 87 ASN A CA 1
ATOM 659 C C . ASN A 1 87 ? 16.516 6.439 -7.669 1.00 71.88 87 ASN A C 1
ATOM 661 O O . ASN A 1 87 ? 16.868 5.496 -6.961 1.00 71.88 87 ASN A O 1
ATOM 665 N N . TRP A 1 88 ? 15.246 6.570 -8.062 1.00 80.62 88 TRP A N 1
ATOM 666 C CA . TRP A 1 88 ? 14.233 5.573 -7.724 1.00 80.62 88 TRP A CA 1
ATOM 667 C C . TRP A 1 88 ? 14.521 4.235 -8.413 1.00 80.62 88 TRP A C 1
ATOM 669 O O . TRP A 1 88 ? 14.753 4.169 -9.622 1.00 80.62 88 TRP A O 1
ATOM 679 N N . THR A 1 89 ? 14.455 3.153 -7.642 1.00 83.56 89 THR A N 1
ATOM 680 C CA . THR A 1 89 ? 14.803 1.806 -8.106 1.00 83.56 89 THR A CA 1
ATOM 681 C C . THR A 1 89 ? 13.679 1.217 -8.943 1.00 83.56 89 THR A C 1
ATOM 683 O O . THR A 1 89 ? 12.505 1.305 -8.573 1.00 83.56 89 THR A O 1
ATOM 686 N N . THR A 1 90 ? 14.024 0.554 -10.046 1.00 86.88 90 THR A N 1
ATOM 687 C CA . THR A 1 90 ? 13.032 -0.166 -10.846 1.00 86.88 90 THR A CA 1
ATOM 688 C C . THR A 1 90 ? 12.717 -1.507 -10.195 1.00 86.88 90 THR A C 1
ATOM 690 O O . THR A 1 90 ? 13.584 -2.363 -9.998 1.00 86.88 90 THR A O 1
ATOM 693 N N . VAL A 1 91 ? 11.447 -1.702 -9.870 1.00 87.50 91 VAL A N 1
ATOM 694 C CA . VAL A 1 91 ? 10.937 -2.885 -9.187 1.00 87.50 91 VAL A CA 1
ATOM 695 C C . VAL A 1 91 ? 9.759 -3.481 -9.943 1.00 87.50 91 VAL A C 1
ATOM 697 O O . VAL A 1 91 ? 8.965 -2.778 -10.566 1.00 87.50 91 VAL A O 1
ATOM 700 N N . GLU A 1 92 ? 9.616 -4.793 -9.847 1.00 90.94 92 GLU A N 1
ATOM 701 C CA . GLU A 1 92 ? 8.351 -5.475 -10.055 1.00 90.94 92 GLU A CA 1
ATOM 702 C C . GLU A 1 92 ? 7.656 -5.600 -8.698 1.00 90.94 92 GLU A C 1
ATOM 704 O O . GLU A 1 92 ? 8.192 -6.191 -7.760 1.00 90.94 92 GLU A O 1
ATOM 709 N N . VAL A 1 93 ? 6.470 -5.014 -8.576 1.00 91.12 93 VAL A N 1
ATOM 710 C CA . VAL A 1 93 ? 5.664 -5.089 -7.358 1.00 91.12 93 VAL A CA 1
ATOM 711 C C . VAL A 1 93 ? 4.426 -5.917 -7.606 1.00 91.12 93 VAL A C 1
ATOM 713 O O . VAL A 1 93 ? 3.824 -5.854 -8.677 1.00 91.12 93 VAL A O 1
ATOM 716 N N . THR A 1 94 ? 4.023 -6.657 -6.583 1.00 93.69 94 THR A N 1
ATOM 717 C CA . THR A 1 94 ? 2.718 -7.308 -6.525 1.00 93.69 94 THR A CA 1
ATOM 718 C C . THR A 1 94 ? 1.942 -6.732 -5.353 1.00 93.69 94 THR A C 1
ATOM 720 O O . THR A 1 94 ? 2.495 -6.537 -4.269 1.00 93.69 94 THR A O 1
ATOM 723 N N . GLY A 1 95 ? 0.673 -6.412 -5.576 1.00 93.50 95 GLY A N 1
ATOM 724 C CA . GLY A 1 95 ? -0.192 -5.859 -4.547 1.00 93.50 95 GLY A CA 1
ATOM 725 C C . GLY A 1 95 ? -1.662 -5.898 -4.927 1.00 93.50 95 GLY A C 1
ATOM 726 O O . GLY A 1 95 ? -2.037 -6.380 -5.992 1.00 93.50 95 GLY A O 1
ATOM 727 N N . GLN A 1 96 ? -2.514 -5.384 -4.048 1.00 94.62 96 GLN A N 1
ATOM 728 C CA . GLN A 1 96 ? -3.961 -5.417 -4.234 1.00 94.62 96 GLN A CA 1
ATOM 729 C C . GLN A 1 96 ? -4.668 -4.273 -3.506 1.00 94.62 96 GLN A C 1
ATOM 731 O O . GLN A 1 96 ? -4.215 -3.787 -2.467 1.00 94.62 96 GLN A O 1
ATOM 736 N N . TYR A 1 97 ? -5.825 -3.879 -4.035 1.00 92.62 97 TYR A N 1
ATOM 737 C CA . TYR A 1 97 ? -6.843 -3.167 -3.259 1.00 92.62 97 TYR A CA 1
ATOM 738 C C . TYR A 1 97 ? -7.615 -4.168 -2.379 1.00 92.62 97 TYR A C 1
ATOM 740 O O . TYR A 1 97 ? -7.514 -5.375 -2.577 1.00 92.62 97 TYR A O 1
ATOM 748 N N . ASP A 1 98 ? -8.410 -3.687 -1.418 1.00 93.94 98 ASP A N 1
ATOM 749 C CA . ASP A 1 98 ? -9.213 -4.536 -0.514 1.00 93.94 98 ASP A CA 1
ATOM 750 C C . ASP A 1 98 ? -8.408 -5.604 0.256 1.00 93.94 98 ASP A C 1
ATOM 752 O O . ASP A 1 98 ? -8.855 -6.739 0.453 1.00 93.94 98 ASP A O 1
ATOM 756 N N . HIS A 1 99 ? -7.208 -5.247 0.719 1.00 94.50 99 HIS A N 1
ATOM 757 C CA . HIS A 1 99 ? -6.383 -6.153 1.513 1.00 94.50 99 HIS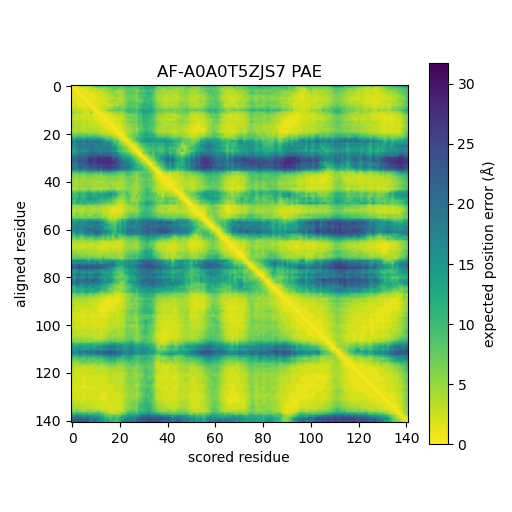 A CA 1
ATOM 758 C C . HIS A 1 99 ? -7.159 -6.705 2.731 1.00 94.50 99 HIS A C 1
ATOM 760 O O . HIS A 1 99 ? -7.826 -5.926 3.420 1.00 94.50 99 HIS A O 1
ATOM 766 N N . PRO A 1 100 ? -7.059 -8.006 3.086 1.00 93.75 100 PRO A N 1
ATOM 767 C CA . PRO A 1 100 ? -7.845 -8.594 4.177 1.00 93.75 100 PRO A CA 1
ATOM 768 C C . PRO A 1 100 ? -7.757 -7.838 5.511 1.00 93.75 100 PRO A C 1
ATOM 770 O O . PRO A 1 100 ? -8.764 -7.697 6.209 1.00 93.75 100 PRO A O 1
ATOM 773 N N . ALA A 1 101 ? -6.582 -7.291 5.838 1.00 92.56 101 ALA A N 1
ATOM 774 C CA . ALA A 1 101 ? -6.364 -6.500 7.052 1.00 92.56 101 ALA A CA 1
ATOM 775 C C . ALA A 1 101 ? -7.182 -5.191 7.099 1.00 92.56 101 ALA A C 1
ATOM 777 O O . ALA A 1 101 ? -7.507 -4.705 8.186 1.00 92.56 101 ALA A O 1
ATOM 778 N N . ALA A 1 102 ? -7.587 -4.645 5.946 1.00 92.25 102 ALA A N 1
ATOM 779 C CA . ALA A 1 102 ? -8.406 -3.436 5.871 1.00 92.25 102 ALA A CA 1
ATOM 780 C C . ALA A 1 102 ? -9.809 -3.636 6.472 1.00 92.25 102 ALA A C 1
ATOM 782 O O . ALA A 1 102 ? -10.436 -2.683 6.929 1.00 92.25 102 ALA A O 1
ATOM 783 N N . ARG A 1 103 ? -10.303 -4.880 6.536 1.00 92.81 103 ARG A N 1
ATOM 784 C CA . ARG A 1 103 ? -11.612 -5.209 7.134 1.00 92.81 103 ARG A CA 1
ATOM 785 C C . ARG A 1 103 ? -11.638 -5.032 8.647 1.00 92.81 103 ARG A C 1
ATOM 787 O O . ARG A 1 103 ? -12.705 -4.865 9.226 1.00 92.81 103 ARG A O 1
ATOM 794 N N . THR A 1 104 ? -10.467 -5.080 9.272 1.00 93.19 104 THR A N 1
ATOM 795 C CA . THR A 1 104 ? -10.278 -4.833 10.705 1.00 93.19 104 THR A CA 1
ATOM 796 C C . THR A 1 104 ? -9.759 -3.426 10.990 1.00 93.19 104 THR A C 1
ATOM 798 O O . THR A 1 104 ? -9.435 -3.121 12.140 1.00 93.19 104 THR A O 1
ATOM 801 N N . CYS A 1 105 ? -9.675 -2.582 9.953 1.00 91.12 105 CYS A N 1
ATOM 802 C CA . CYS A 1 105 ? -9.167 -1.228 10.072 1.00 91.12 105 CYS A CA 1
ATOM 803 C C . CYS A 1 105 ? -10.069 -0.390 10.980 1.00 91.12 105 CYS A C 1
ATOM 805 O O . CYS A 1 105 ? -11.293 -0.395 10.820 1.00 91.12 105 CYS A O 1
ATOM 807 N N . ARG A 1 106 ? -9.479 0.345 11.920 1.00 91.00 106 ARG A N 1
ATOM 808 C CA . ARG A 1 106 ? -10.216 1.238 12.825 1.00 91.00 106 ARG A CA 1
ATOM 809 C C . ARG A 1 106 ? -9.404 2.475 13.169 1.00 91.00 106 ARG A C 1
ATOM 811 O O . ARG A 1 106 ? -8.190 2.385 13.299 1.00 91.00 106 ARG A O 1
ATOM 818 N N . ALA A 1 107 ? -10.085 3.598 13.365 1.00 88.31 107 ALA A N 1
ATOM 819 C CA . ALA A 1 107 ? -9.491 4.784 13.963 1.00 88.31 107 ALA A CA 1
ATOM 820 C C . ALA A 1 107 ? -9.399 4.581 15.484 1.00 88.31 107 ALA A C 1
ATOM 822 O O . ALA A 1 107 ? -10.353 4.102 16.109 1.00 88.31 107 ALA A O 1
ATOM 823 N N . LYS A 1 108 ? -8.254 4.910 16.081 1.00 82.12 108 LYS A N 1
ATOM 824 C CA . LYS A 1 108 ? -8.087 4.984 17.536 1.00 82.12 108 LYS A CA 1
ATOM 825 C C . LYS A 1 108 ? -8.796 6.229 18.048 1.00 82.12 108 LYS A C 1
ATOM 827 O O . LYS A 1 108 ? -8.796 7.242 17.375 1.00 82.12 108 LYS A O 1
ATOM 832 N N . ALA A 1 109 ? -9.400 6.158 19.229 1.00 73.31 109 ALA A N 1
ATOM 833 C CA . ALA A 1 109 ? -9.910 7.362 19.874 1.00 73.31 109 ALA A CA 1
ATOM 834 C C . ALA A 1 109 ? -8.724 8.242 20.310 1.00 73.31 109 ALA A C 1
ATOM 836 O O . ALA A 1 109 ? -7.816 7.736 20.972 1.00 73.31 109 ALA A O 1
ATOM 837 N N . GLU A 1 110 ? -8.740 9.525 19.956 1.00 69.50 110 GLU A N 1
ATOM 838 C CA . GLU A 1 110 ? -7.742 10.495 20.396 1.00 69.50 110 GLU A CA 1
ATOM 839 C C . GLU A 1 110 ? -8.084 10.987 21.819 1.00 69.50 110 GLU A C 1
ATOM 841 O O . GLU A 1 110 ? -9.254 10.942 22.229 1.00 69.50 110 GLU A O 1
ATOM 846 N N . PRO A 1 111 ? -7.091 11.442 22.608 1.00 61.16 111 PRO A N 1
ATOM 847 C CA . PRO A 1 111 ? -7.275 11.818 24.016 1.00 61.16 111 PRO A CA 1
ATOM 848 C C . PRO A 1 111 ? -8.280 12.956 24.236 1.00 61.16 111 PRO A C 1
ATOM 850 O O . PRO A 1 111 ? -8.860 13.080 25.315 1.00 61.16 111 PRO A O 1
ATOM 853 N N . ASP A 1 112 ? -8.495 13.767 23.205 1.00 70.44 112 ASP A N 1
ATOM 854 C CA . ASP A 1 112 ? -9.166 15.064 23.271 1.00 70.44 112 ASP A CA 1
ATOM 855 C C . ASP A 1 112 ? -10.702 14.934 23.284 1.00 70.44 112 ASP A C 1
ATOM 857 O O . ASP A 1 112 ? -11.428 15.926 23.354 1.00 70.44 112 ASP A O 1
ATOM 861 N N . GLY A 1 113 ? -11.213 13.697 23.253 1.00 64.19 113 GLY A N 1
ATOM 862 C CA . GLY A 1 113 ? -12.642 13.390 23.330 1.00 64.19 113 GLY A CA 1
ATOM 863 C C . GLY A 1 113 ? -13.390 13.562 22.009 1.00 64.19 113 GLY A C 1
ATOM 864 O O . GLY A 1 113 ? -14.621 13.481 21.995 1.00 64.19 113 GLY A O 1
ATOM 865 N N . GLU A 1 114 ? -12.676 13.778 20.903 1.00 75.81 114 GLU A N 1
ATOM 866 C CA . GLU A 1 114 ? -13.277 13.742 19.577 1.00 75.81 114 GLU A CA 1
ATOM 867 C C . GLU A 1 114 ? -13.857 12.349 19.292 1.00 75.81 114 GLU A C 1
ATOM 869 O O . GLU A 1 114 ? -13.334 11.313 19.717 1.00 75.81 114 GLU A O 1
ATOM 874 N N . GLN A 1 115 ? -14.978 12.313 18.573 1.00 79.62 115 GLN A N 1
ATOM 875 C CA . GLN A 1 115 ? -15.582 11.051 18.173 1.00 79.62 115 GLN A CA 1
ATOM 876 C C . GLN A 1 115 ? -14.905 10.561 16.886 1.00 79.62 115 GLN A C 1
ATOM 878 O O . GLN A 1 115 ? -14.890 11.314 15.908 1.00 79.62 115 GLN A O 1
ATOM 883 N N . PRO A 1 116 ? -14.391 9.316 16.845 1.00 79.81 116 PRO A N 1
ATOM 884 C CA . PRO A 1 116 ? -13.753 8.798 15.644 1.00 79.81 116 PRO A CA 1
ATOM 885 C C . PRO A 1 116 ? -14.744 8.753 14.472 1.00 79.81 116 PRO A C 1
ATOM 887 O O . PRO A 1 116 ? -15.963 8.657 14.686 1.00 79.81 116 PRO A O 1
ATOM 890 N N . PRO A 1 117 ? -14.247 8.766 13.220 1.00 83.75 117 PRO A N 1
ATOM 891 C CA . PRO A 1 117 ? -15.085 8.572 12.050 1.00 83.75 117 PRO A CA 1
ATOM 892 C C . PRO A 1 117 ? -15.863 7.260 12.155 1.00 83.75 117 PRO A C 1
ATOM 894 O O . PRO A 1 117 ? -15.440 6.307 12.817 1.00 83.75 117 PRO A O 1
ATOM 897 N N . ARG A 1 118 ? -17.009 7.193 11.472 1.00 87.94 118 ARG A N 1
ATOM 898 C CA . ARG A 1 118 ? -17.826 5.977 11.495 1.00 87.94 118 ARG A CA 1
ATOM 899 C C . ARG A 1 118 ? -17.002 4.772 11.015 1.00 87.94 118 ARG A C 1
ATOM 901 O O . ARG A 1 118 ? -16.303 4.908 10.004 1.00 87.94 118 ARG A O 1
ATOM 908 N N . PRO A 1 119 ? -17.097 3.604 11.675 1.00 90.44 119 PRO A N 1
ATOM 909 C CA . PRO A 1 119 ? -16.278 2.442 11.334 1.00 90.44 119 PRO A CA 1
ATOM 910 C C . PRO A 1 119 ? -16.358 2.045 9.857 1.00 90.44 119 PRO A C 1
ATOM 912 O O . PRO A 1 119 ? -15.342 1.716 9.252 1.00 90.44 119 PRO A O 1
ATOM 915 N N . GLU A 1 120 ? -17.538 2.136 9.241 1.00 90.44 120 GLU A N 1
ATOM 916 C CA . GLU A 1 120 ? -17.728 1.819 7.825 1.00 90.44 120 GLU A CA 1
ATOM 917 C C . GLU A 1 120 ? -16.944 2.746 6.883 1.00 90.44 120 GLU A C 1
ATOM 919 O O . GLU A 1 120 ? -16.467 2.295 5.842 1.00 90.44 120 GLU A O 1
ATOM 924 N N . VAL A 1 121 ? -16.757 4.015 7.260 1.00 88.12 121 VAL A N 1
ATOM 925 C CA . VAL A 1 121 ? -15.965 4.987 6.491 1.00 88.12 121 VAL A CA 1
ATOM 926 C C . VAL A 1 121 ? -14.480 4.677 6.629 1.00 88.12 121 VAL A C 1
ATOM 928 O O . VAL A 1 121 ? -13.757 4.708 5.637 1.00 88.12 121 VAL A O 1
ATOM 931 N N . VAL A 1 122 ? -14.036 4.322 7.838 1.00 88.75 122 VAL A N 1
ATOM 932 C CA . VAL A 1 122 ? -12.646 3.918 8.086 1.00 88.75 122 VAL A CA 1
ATOM 933 C C . VAL A 1 122 ? -12.297 2.671 7.280 1.00 88.75 122 VAL A C 1
ATOM 935 O O . VAL A 1 122 ? -11.319 2.671 6.536 1.00 88.75 122 VAL A O 1
ATOM 938 N N . VAL A 1 123 ? -13.129 1.630 7.363 1.00 92.19 123 VAL A N 1
ATOM 939 C CA . VAL A 1 123 ? -12.922 0.387 6.612 1.00 92.19 123 VAL A CA 1
ATOM 940 C C . VAL A 1 123 ? -12.908 0.660 5.109 1.00 92.19 123 VAL A C 1
ATOM 942 O O . VAL A 1 123 ? -12.023 0.168 4.415 1.00 92.19 123 VAL A O 1
ATOM 945 N N . LEU A 1 124 ? -13.839 1.468 4.588 1.00 91.19 124 LEU A N 1
ATOM 946 C CA . LEU A 1 124 ? -13.845 1.837 3.170 1.00 91.19 124 LEU A CA 1
ATOM 947 C C . LEU A 1 124 ? -12.554 2.562 2.758 1.00 91.19 124 LEU A C 1
ATOM 949 O O . LEU A 1 124 ? -11.972 2.219 1.729 1.00 91.19 124 LEU A O 1
ATOM 953 N N . GLY A 1 125 ? -12.084 3.500 3.583 1.00 88.12 125 GLY A N 1
ATOM 954 C CA . GLY A 1 125 ? -10.826 4.210 3.377 1.00 88.12 125 GLY A CA 1
ATOM 955 C C . GLY A 1 125 ? -9.641 3.253 3.273 1.00 88.12 125 GLY A C 1
ATOM 956 O O . GLY A 1 125 ? -8.918 3.288 2.280 1.00 88.12 125 GLY A O 1
ATOM 957 N N . CYS A 1 126 ? -9.487 2.333 4.227 1.00 90.88 126 CYS A N 1
ATOM 958 C CA . CYS A 1 126 ? -8.376 1.378 4.221 1.00 90.88 126 CYS A CA 1
ATOM 959 C C . CYS A 1 126 ? -8.474 0.387 3.047 1.00 90.88 126 CYS A C 1
ATOM 961 O O . CYS A 1 126 ? -7.465 0.079 2.420 1.00 90.88 126 CYS A O 1
ATOM 963 N N . ARG A 1 127 ? -9.685 -0.063 2.679 1.00 93.62 127 ARG A N 1
ATOM 964 C CA . ARG A 1 127 ? -9.894 -0.942 1.510 1.00 93.62 127 ARG A CA 1
ATOM 965 C C . ARG A 1 127 ? -9.509 -0.258 0.198 1.00 93.62 127 ARG A C 1
ATOM 967 O O . ARG A 1 127 ? -9.086 -0.933 -0.734 1.00 93.62 127 ARG A O 1
ATOM 974 N N . SER A 1 128 ? -9.662 1.063 0.123 1.00 90.88 128 SER A N 1
ATOM 975 C CA . SER A 1 128 ? -9.336 1.858 -1.066 1.00 90.88 128 SER A CA 1
ATOM 976 C C . SER A 1 128 ? -7.836 2.064 -1.293 1.00 90.88 128 SER A C 1
ATOM 978 O O . SER A 1 128 ? -7.436 2.540 -2.355 1.00 90.88 128 SER A O 1
ATOM 980 N N . GLN A 1 129 ? -6.998 1.705 -0.320 1.00 89.56 129 GLN A N 1
ATOM 981 C CA . GLN A 1 129 ? -5.552 1.809 -0.445 1.00 89.56 129 GLN A CA 1
ATOM 982 C C . GLN A 1 129 ? -4.988 0.578 -1.153 1.00 89.56 129 GLN A C 1
ATOM 984 O O . GLN A 1 129 ? -5.423 -0.548 -0.911 1.00 89.56 129 GLN A O 1
ATOM 989 N N . PHE A 1 130 ? -4.010 0.802 -2.028 1.00 90.69 130 PHE A N 1
ATOM 990 C CA . PHE A 1 130 ? -3.265 -0.282 -2.654 1.00 90.69 130 PHE A CA 1
ATOM 991 C C . PHE A 1 130 ? -2.183 -0.767 -1.689 1.00 90.69 130 PHE A C 1
ATOM 993 O O . PHE A 1 130 ? -1.358 0.033 -1.237 1.00 90.69 130 PHE A O 1
ATOM 1000 N N . VAL A 1 131 ? -2.203 -2.058 -1.366 1.00 91.62 131 VAL A N 1
ATOM 1001 C CA . VAL A 1 131 ? -1.240 -2.704 -0.470 1.00 91.62 131 VAL A CA 1
ATOM 1002 C C . VAL A 1 131 ? -0.317 -3.593 -1.287 1.00 91.62 131 VAL A C 1
ATOM 1004 O O . VAL A 1 131 ? -0.777 -4.532 -1.931 1.00 91.62 131 VAL A O 1
ATOM 1007 N N . VAL A 1 132 ? 0.978 -3.303 -1.245 1.00 91.69 132 VAL A N 1
ATOM 1008 C CA . VAL A 1 132 ? 2.046 -4.103 -1.842 1.00 91.69 132 VAL A CA 1
ATOM 1009 C C . VAL A 1 132 ? 2.383 -5.262 -0.911 1.00 91.69 132 VAL A C 1
ATOM 1011 O O . VAL A 1 132 ? 2.696 -5.062 0.261 1.00 91.69 132 VAL A O 1
ATOM 1014 N N . THR A 1 133 ? 2.329 -6.471 -1.454 1.00 91.31 133 THR A N 1
ATOM 1015 C CA . THR A 1 133 ? 2.564 -7.745 -0.761 1.00 91.31 133 THR A CA 1
ATOM 1016 C C . THR A 1 133 ? 3.854 -8.428 -1.212 1.00 91.31 133 THR A C 1
ATOM 1018 O O . THR A 1 133 ? 4.318 -9.336 -0.530 1.00 91.31 133 THR A O 1
ATOM 1021 N N . SER A 1 134 ? 4.454 -8.000 -2.330 1.00 90.38 134 SER A N 1
ATOM 1022 C CA . SER A 1 134 ? 5.779 -8.443 -2.779 1.00 90.38 134 SER A CA 1
ATOM 1023 C C . SER A 1 134 ? 6.494 -7.356 -3.580 1.00 90.38 134 SER A C 1
ATOM 1025 O O . SER A 1 134 ? 5.857 -6.597 -4.314 1.00 90.38 134 SER A O 1
ATOM 1027 N N . ILE A 1 135 ? 7.822 -7.313 -3.466 1.00 88.88 135 ILE A N 1
ATOM 1028 C CA . ILE A 1 135 ? 8.710 -6.426 -4.224 1.00 88.88 135 ILE A CA 1
ATOM 1029 C C . ILE A 1 135 ? 9.903 -7.246 -4.715 1.00 88.88 135 ILE A C 1
ATOM 1031 O O . ILE A 1 135 ? 10.596 -7.888 -3.924 1.00 88.88 135 ILE A O 1
ATOM 1035 N N . HIS A 1 136 ? 10.179 -7.175 -6.012 1.00 88.19 136 HIS A N 1
ATOM 1036 C CA . HIS A 1 136 ? 11.372 -7.732 -6.634 1.00 88.19 136 HIS A CA 1
ATOM 1037 C C . HIS A 1 136 ? 12.124 -6.627 -7.366 1.00 88.19 136 HIS A C 1
ATOM 1039 O O . HIS A 1 136 ? 11.553 -5.908 -8.180 1.00 88.19 136 HIS A O 1
ATOM 1045 N N . VAL A 1 137 ? 13.415 -6.478 -7.081 1.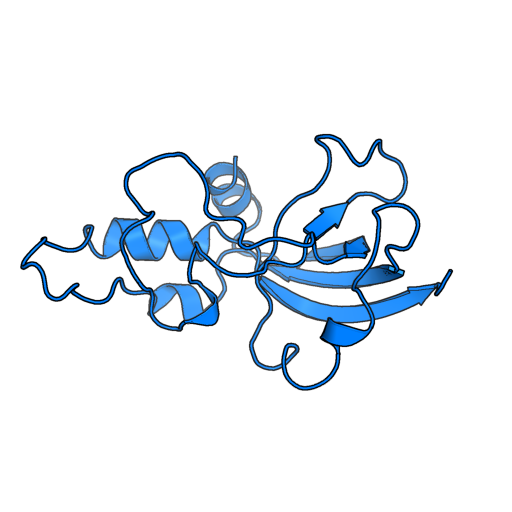00 85.31 137 VAL A N 1
ATOM 1046 C CA . VAL A 1 137 ? 14.259 -5.520 -7.801 1.00 85.31 137 VAL A CA 1
ATOM 1047 C C . VAL A 1 137 ? 14.487 -6.045 -9.214 1.00 85.31 137 VAL A C 1
ATOM 1049 O O . VAL A 1 137 ? 15.038 -7.131 -9.388 1.00 85.31 137 VAL A O 1
ATOM 1052 N N . ALA A 1 138 ? 14.028 -5.285 -10.204 1.00 80.62 138 ALA A N 1
ATOM 1053 C CA . ALA A 1 138 ? 14.168 -5.628 -11.614 1.00 80.62 138 ALA A CA 1
ATOM 1054 C C . ALA A 1 138 ? 15.420 -4.979 -12.223 1.00 80.62 138 ALA A C 1
ATOM 1056 O O . ALA A 1 138 ? 16.068 -5.599 -13.062 1.00 80.62 138 ALA A O 1
ATOM 1057 N N . ASP A 1 139 ? 15.776 -3.771 -11.771 1.00 68.25 139 ASP A N 1
ATOM 1058 C CA . ASP A 1 139 ? 17.008 -3.078 -12.152 1.00 68.25 139 ASP A CA 1
ATOM 1059 C C . ASP A 1 139 ? 17.418 -2.063 -11.068 1.00 68.25 139 ASP A C 1
ATOM 1061 O O . ASP A 1 139 ? 16.557 -1.366 -10.516 1.00 68.25 139 ASP A O 1
ATOM 1065 N N . GLN A 1 140 ? 18.715 -1.986 -10.753 1.00 59.56 140 GLN A N 1
ATOM 1066 C CA . GLN A 1 140 ? 19.275 -0.966 -9.854 1.00 59.56 140 GLN A CA 1
ATOM 1067 C C . GLN A 1 140 ? 20.040 0.064 -10.696 1.00 59.56 140 GLN A C 1
ATOM 1069 O O . GLN A 1 140 ? 20.900 -0.361 -11.470 1.00 59.56 140 GLN A O 1
ATOM 1074 N N . PRO A 1 141 ? 19.738 1.371 -10.572 1.00 54.78 141 PRO A N 1
ATOM 1075 C CA . PRO A 1 141 ? 20.484 2.415 -11.273 1.00 54.78 141 PRO A CA 1
ATOM 1076 C C . PRO A 1 141 ? 21.967 2.473 -10.868 1.00 54.78 141 PRO A C 1
ATOM 1078 O O . PRO A 1 141 ? 22.300 2.107 -9.715 1.00 54.78 141 PRO A O 1
#

Secondary structure (DSSP, 8-state):
-HHHHHHHHTT-EEEEEEEEEE-SS----SSTTSTT--EESGGG-SSS--EEEE-SSS-HHHH-EE-EE-HHHHTTSGGGSBS-GGGPEEEEEEEESS-GGGGG-EEPPPTT-PPPPPHHHHHH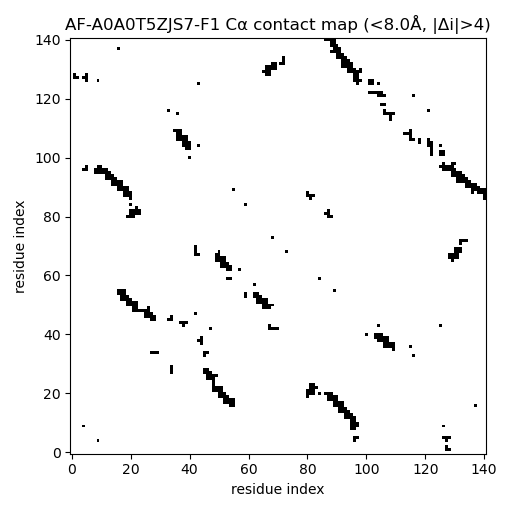HHHTS-EEEEEEEEE--

Sequence (141 aa):
DPHLALACNGHQEITLTARLGVDDGLVCPDSPPLLLWTYEPSWFDPCSMLPSLTPLDGDPDPGYFRVRLDPAIEGETLSVFGGDLENWTTVEVTGQYDHPAARTCRAKAEPDGEQPPRPEVVVLGCRSQFVVTSIHVADQP